Protein AF-A0A815RBT8-F1 (afdb_monomer_lite)

Secondary structure (DSSP, 8-state):
---SHHHHHHHHHHHHHHHHHHHHHHHHHHHHHHHHHHHHHHHHHHHHTTTSPPPHHHHHHHHHHHHHHHHHHHHHHHHHHHHHHHH-HHHHHHHHHHHHHHHHHHHHHTTS-HHHHHHHHHHHHHHHHHHHHHHHHHHHHTT-

Sequence (144 aa):
TYRNITSITGIQQRSTFQRNLTSMILLQIIVVIIPIIPFAVSNVYQLITASVIKSSFRAAVEQQVQDMTNIVFYGNNASSFYVYLISSSSYRRDFLQFIQFWHNEDHWNNRVTPATREQNELKETSARAQLQKSNYKINLENII

Radius of gyration: 33.2 Å; chains: 1; bounding box: 85×62×78 Å

Organism: NCBI:txid433720

Structure (mmCIF, N/CA/C/O backbone):
data_AF-A0A815RBT8-F1
#
_entry.id   AF-A0A815RBT8-F1
#
loop_
_atom_site.group_PDB
_atom_site.id
_atom_site.type_symbol
_atom_site.label_atom_id
_atom_site.label_alt_id
_atom_site.label_comp_id
_atom_site.label_asym_id
_atom_site.label_entity_id
_atom_site.label_seq_id
_atom_site.pdbx_PDB_ins_code
_atom_site.Cartn_x
_atom_site.Cartn_y
_atom_site.Cartn_z
_atom_site.occupancy
_atom_site.B_iso_or_equiv
_atom_site.auth_seq_id
_atom_site.auth_comp_id
_atom_site.auth_asym_id
_atom_site.auth_atom_id
_atom_site.pdbx_PDB_model_num
ATOM 1 N N . THR A 1 1 ? -11.278 20.889 49.281 1.00 52.88 1 THR A N 1
ATOM 2 C CA . THR A 1 1 ? -10.636 21.342 48.027 1.00 52.88 1 THR A CA 1
ATOM 3 C C . THR A 1 1 ? -10.306 20.138 47.151 1.00 52.88 1 THR A C 1
ATOM 5 O O . THR A 1 1 ? -9.233 19.586 47.293 1.00 52.88 1 THR A O 1
ATOM 8 N N . TYR A 1 2 ? -11.239 19.664 46.309 1.00 54.47 2 TYR A N 1
ATOM 9 C CA . TYR A 1 2 ? -11.114 18.390 45.553 1.00 54.47 2 TYR A CA 1
ATOM 10 C C . TYR A 1 2 ? -11.427 18.524 44.046 1.00 54.47 2 TYR A C 1
ATOM 12 O O . TYR A 1 2 ? -11.793 17.561 43.381 1.00 54.47 2 TYR A O 1
ATOM 20 N N . ARG A 1 3 ? -11.315 19.730 43.475 1.00 54.97 3 ARG A N 1
ATOM 21 C CA . ARG A 1 3 ? -11.915 20.044 42.164 1.00 54.97 3 ARG A CA 1
ATOM 22 C C . ARG A 1 3 ? -10.951 20.070 40.964 1.00 54.97 3 ARG A C 1
ATOM 24 O O . ARG A 1 3 ? -11.313 20.647 39.950 1.00 54.97 3 ARG A O 1
ATOM 31 N N . ASN A 1 4 ? -9.752 19.476 41.041 1.00 65.81 4 ASN A N 1
ATOM 32 C CA . ASN A 1 4 ? -8.727 19.674 39.994 1.00 65.81 4 ASN A CA 1
ATOM 33 C C . ASN A 1 4 ? -7.934 18.422 39.558 1.00 65.81 4 ASN A C 1
ATOM 35 O O . ASN A 1 4 ? -6.859 18.556 38.993 1.00 65.81 4 ASN A O 1
ATOM 39 N N . ILE A 1 5 ? -8.411 17.201 39.825 1.00 70.06 5 ILE A N 1
ATOM 40 C CA . ILE A 1 5 ? -7.676 15.968 39.447 1.00 70.06 5 ILE A CA 1
ATOM 41 C C . ILE A 1 5 ? -8.140 15.437 38.072 1.00 70.06 5 ILE A C 1
ATOM 43 O O . ILE A 1 5 ? -7.351 14.903 37.291 1.00 70.06 5 ILE A O 1
ATOM 47 N N . THR A 1 6 ? -9.411 15.643 37.716 1.00 71.56 6 THR A N 1
ATOM 48 C CA . THR A 1 6 ? -10.000 15.210 36.433 1.00 71.56 6 THR A CA 1
ATOM 49 C C . THR A 1 6 ? -9.570 16.066 35.236 1.00 71.56 6 THR A C 1
ATOM 51 O O . THR A 1 6 ? -9.469 15.567 34.120 1.00 71.56 6 THR A O 1
ATOM 54 N N . SER A 1 7 ? -9.258 17.343 35.448 1.00 73.38 7 SER A N 1
ATOM 55 C CA . SER A 1 7 ? -8.703 18.240 34.421 1.00 73.38 7 SER A CA 1
ATOM 56 C C . SER A 1 7 ? -7.265 17.861 34.044 1.00 73.38 7 SER A C 1
ATOM 58 O O . SER A 1 7 ? -6.917 17.854 32.864 1.00 73.38 7 SER A O 1
ATOM 60 N N . ILE A 1 8 ? -6.440 17.497 35.031 1.00 75.12 8 ILE A N 1
ATOM 61 C CA . ILE A 1 8 ? -5.023 17.148 34.837 1.00 75.12 8 ILE A CA 1
ATOM 62 C C . ILE A 1 8 ? -4.882 15.850 34.030 1.00 75.12 8 ILE A C 1
ATOM 64 O O . ILE A 1 8 ? -4.070 15.778 33.107 1.00 75.12 8 ILE A O 1
ATOM 68 N N . THR A 1 9 ? -5.713 14.845 34.320 1.00 78.69 9 THR A N 1
ATOM 69 C CA . THR A 1 9 ? -5.710 13.562 33.592 1.00 78.69 9 THR A CA 1
ATOM 70 C C . THR A 1 9 ? -6.112 13.721 32.122 1.00 78.69 9 THR A C 1
ATOM 72 O O . THR A 1 9 ? -5.481 13.127 31.246 1.00 78.69 9 THR A O 1
ATOM 75 N N . GLY A 1 10 ? -7.084 14.589 31.819 1.00 77.50 10 GLY A N 1
ATOM 76 C CA . GLY A 1 10 ? -7.476 14.897 30.438 1.00 77.50 10 GLY A CA 1
ATOM 77 C C . GLY A 1 10 ? -6.374 15.589 29.623 1.00 77.50 10 GLY A C 1
ATOM 78 O O . GLY A 1 10 ? -6.205 15.301 28.436 1.00 77.50 10 GLY A O 1
ATOM 79 N N . ILE A 1 11 ? -5.582 16.466 30.250 1.00 82.00 11 ILE A N 1
ATOM 80 C CA . ILE A 1 11 ? -4.455 17.149 29.587 1.00 82.00 11 ILE A CA 1
ATOM 81 C C . ILE A 1 11 ? -3.333 16.152 29.259 1.00 82.00 11 ILE A C 1
ATOM 83 O O . ILE A 1 11 ? -2.797 16.173 28.148 1.00 82.00 11 ILE A O 1
ATOM 87 N N . GLN A 1 12 ? -3.014 15.240 30.183 1.00 83.12 12 GLN A N 1
ATOM 88 C CA . GLN A 1 12 ? -1.992 14.210 29.963 1.00 83.12 12 GLN A CA 1
ATOM 89 C C . GLN A 1 12 ? -2.375 13.254 28.826 1.00 83.12 12 GLN A C 1
ATOM 91 O O . GLN A 1 12 ? -1.558 13.014 27.936 1.00 83.12 12 GLN A O 1
ATOM 96 N N . GLN A 1 13 ? -3.628 12.785 28.787 1.00 84.44 13 GLN A N 1
ATOM 97 C CA . GLN A 1 13 ? -4.112 11.919 27.704 1.00 84.44 13 GLN A CA 1
ATOM 98 C C . GLN A 1 13 ? -3.995 12.582 26.327 1.00 84.44 13 GLN A C 1
ATOM 100 O O . GLN A 1 13 ? -3.547 11.944 25.373 1.00 84.44 13 GLN A O 1
ATOM 105 N N . ARG A 1 14 ? -4.339 13.873 26.220 1.00 85.31 14 ARG A N 1
ATOM 106 C CA . ARG A 1 14 ? -4.200 14.628 24.965 1.00 85.31 14 ARG A CA 1
ATOM 107 C C . ARG A 1 14 ? -2.745 14.736 24.517 1.00 85.31 14 ARG A C 1
ATOM 109 O O . ARG A 1 14 ? -2.471 14.545 23.336 1.00 85.31 14 ARG A O 1
ATOM 116 N N . SER A 1 15 ? -1.820 14.993 25.442 1.00 88.12 15 SER A N 1
ATOM 117 C CA . SER A 1 15 ? -0.388 15.073 25.126 1.00 88.12 15 SER A CA 1
ATOM 118 C C . SER A 1 15 ? 0.163 13.738 24.612 1.00 88.12 15 SER A C 1
ATOM 120 O O . SER A 1 15 ? 0.832 13.702 23.578 1.00 88.12 15 SER A O 1
ATOM 122 N N . THR A 1 16 ? -0.165 12.622 25.273 1.00 85.06 16 THR A N 1
ATOM 123 C CA . THR A 1 16 ? 0.262 11.287 24.822 1.00 85.06 16 THR A CA 1
ATOM 124 C C . THR A 1 16 ? -0.343 10.933 23.466 1.00 85.06 16 THR A C 1
ATOM 126 O O . THR A 1 16 ? 0.360 10.431 22.591 1.00 85.06 16 THR A O 1
ATOM 129 N N . PHE A 1 17 ? -1.625 11.247 23.261 1.00 85.62 17 PHE A N 1
ATOM 130 C CA . PHE A 1 17 ? -2.298 11.039 21.983 1.00 85.62 17 PHE A CA 1
ATOM 131 C C . PHE A 1 17 ? -1.630 11.824 20.849 1.00 85.62 17 PHE A C 1
ATOM 133 O O . PHE A 1 17 ? -1.308 11.246 19.813 1.00 85.62 17 PHE A O 1
ATOM 140 N N . GLN A 1 18 ? -1.345 13.113 21.063 1.00 88.81 18 GLN A N 1
ATOM 141 C CA . GLN A 1 18 ? -0.640 13.941 20.084 1.00 88.81 18 GLN A CA 1
ATOM 142 C C . GLN A 1 18 ? 0.753 13.395 19.770 1.00 88.81 18 GLN A C 1
ATOM 144 O O . GLN A 1 18 ? 1.121 13.307 18.604 1.00 88.81 18 GLN A O 1
ATOM 149 N N . ARG A 1 19 ? 1.515 12.968 20.785 1.00 87.06 19 ARG A N 1
ATOM 150 C CA . ARG A 1 19 ? 2.848 12.387 20.575 1.00 87.06 19 ARG A CA 1
ATOM 151 C C . ARG A 1 19 ? 2.792 11.114 19.727 1.00 87.06 19 ARG A C 1
ATOM 153 O O . ARG A 1 19 ? 3.615 10.952 18.826 1.00 87.06 19 ARG A O 1
ATOM 160 N N . ASN A 1 20 ? 1.815 10.245 19.982 1.00 85.31 20 ASN A N 1
ATOM 161 C CA . ASN A 1 20 ? 1.616 9.018 19.208 1.00 85.31 20 ASN A CA 1
ATOM 162 C C . ASN A 1 20 ? 1.220 9.329 17.759 1.00 85.31 20 ASN A C 1
ATOM 164 O O . ASN A 1 20 ? 1.776 8.743 16.832 1.00 85.31 20 ASN A O 1
ATOM 168 N N . LEU A 1 21 ? 0.317 10.292 17.564 1.00 88.31 21 LEU A N 1
ATOM 169 C CA . LEU A 1 21 ? -0.123 10.734 16.243 1.00 88.31 21 LEU A CA 1
ATOM 170 C C . LEU A 1 21 ? 1.038 11.336 15.439 1.00 88.31 21 LEU A C 1
ATOM 172 O O . LEU A 1 21 ? 1.245 10.961 14.288 1.00 88.31 21 LEU A O 1
ATOM 176 N N . THR A 1 22 ? 1.859 12.188 16.057 1.00 90.19 22 THR A N 1
ATOM 177 C CA . THR A 1 22 ? 3.060 12.742 15.416 1.00 90.19 22 THR A CA 1
ATOM 178 C C . THR A 1 22 ? 4.057 11.648 15.043 1.00 90.19 22 THR A C 1
ATOM 180 O O . THR A 1 22 ? 4.569 11.650 13.927 1.00 90.19 22 THR A O 1
ATOM 183 N N . SER A 1 23 ? 4.314 10.682 15.933 1.00 87.62 23 SER A N 1
ATOM 184 C CA . SER A 1 23 ? 5.220 9.564 15.633 1.00 87.62 23 SER A CA 1
ATOM 185 C C . SER A 1 23 ? 4.715 8.707 14.471 1.00 87.62 23 SER A C 1
ATOM 187 O O . SER A 1 23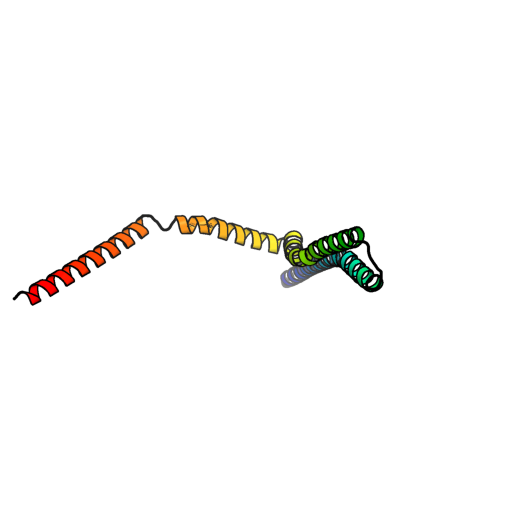 ? 5.514 8.254 13.655 1.00 87.62 23 SER A O 1
ATOM 189 N N . MET A 1 24 ? 3.402 8.492 14.385 1.00 89.81 24 MET A N 1
ATOM 190 C CA . MET A 1 24 ? 2.777 7.744 13.299 1.00 89.81 24 MET A CA 1
ATOM 191 C C . MET A 1 24 ? 2.896 8.485 11.964 1.00 89.81 24 MET A C 1
ATOM 193 O O . MET A 1 24 ? 3.283 7.882 10.967 1.00 89.81 24 MET A O 1
ATOM 197 N N . ILE A 1 25 ? 2.634 9.796 11.953 1.00 91.25 25 ILE A N 1
ATOM 198 C CA . ILE A 1 25 ? 2.797 10.636 10.758 1.00 91.25 25 ILE A CA 1
ATOM 199 C C . ILE A 1 25 ? 4.257 10.649 10.299 1.00 91.25 25 ILE A C 1
ATOM 201 O O . ILE A 1 25 ? 4.518 10.492 9.110 1.00 91.25 25 ILE A O 1
ATOM 205 N N . LEU A 1 26 ? 5.215 10.787 11.219 1.00 92.81 26 LEU A N 1
ATOM 206 C CA . LEU A 1 26 ? 6.639 10.752 10.874 1.00 92.81 26 LEU A CA 1
ATOM 207 C C . LEU A 1 26 ? 7.036 9.418 10.236 1.00 92.81 26 LEU A C 1
ATOM 209 O O . LEU A 1 26 ? 7.730 9.408 9.222 1.00 92.81 26 LEU A O 1
ATOM 213 N N . LEU A 1 27 ? 6.561 8.300 10.790 1.00 91.19 27 LEU A N 1
ATOM 214 C CA . LEU A 1 27 ? 6.838 6.976 10.238 1.00 91.19 27 LEU A CA 1
ATOM 215 C C . LEU A 1 27 ? 6.199 6.814 8.851 1.00 91.19 27 LEU A C 1
ATOM 217 O O . LEU A 1 27 ? 6.867 6.348 7.931 1.00 91.19 27 LEU A O 1
ATOM 221 N N . GLN A 1 28 ? 4.962 7.286 8.669 1.00 91.62 28 GLN A N 1
ATOM 222 C CA . GLN A 1 28 ? 4.292 7.304 7.368 1.00 91.62 28 GLN A CA 1
ATOM 223 C C . GLN A 1 28 ? 5.082 8.112 6.332 1.00 91.62 28 GLN A C 1
ATOM 225 O O . GLN A 1 28 ? 5.281 7.645 5.216 1.00 91.62 28 GLN A O 1
ATOM 230 N N . ILE A 1 29 ? 5.564 9.304 6.695 1.00 94.12 29 ILE A N 1
ATOM 231 C CA . ILE A 1 29 ? 6.358 10.154 5.799 1.00 94.12 29 ILE A CA 1
ATOM 232 C C . ILE A 1 29 ? 7.629 9.425 5.355 1.00 94.12 29 ILE A C 1
ATOM 234 O O . ILE A 1 29 ? 7.921 9.387 4.162 1.00 94.12 29 ILE A 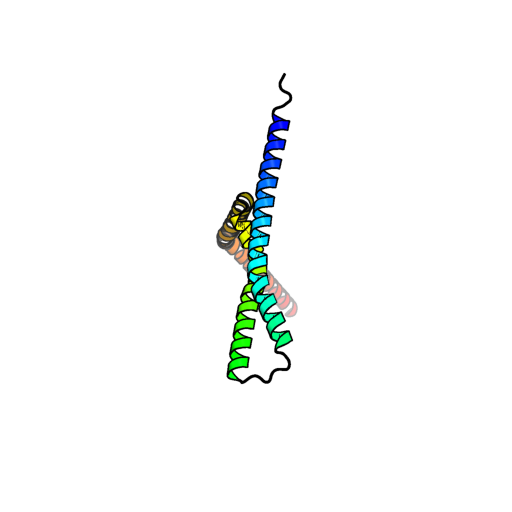O 1
ATOM 238 N N . ILE A 1 30 ? 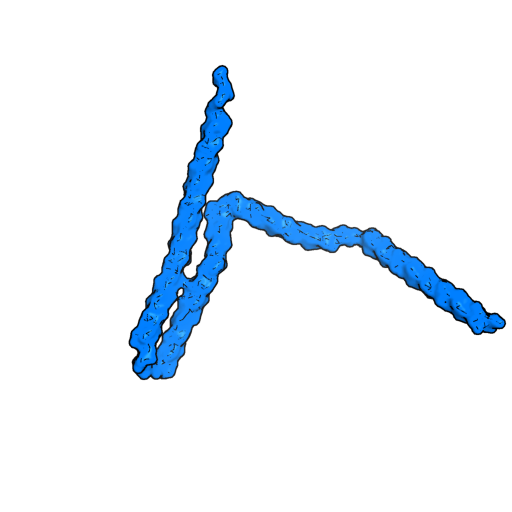8.361 8.806 6.287 1.00 93.19 30 ILE A N 1
ATOM 239 C CA . ILE A 1 30 ? 9.590 8.060 5.972 1.00 93.19 30 ILE A CA 1
ATOM 240 C C . ILE A 1 30 ? 9.288 6.906 5.010 1.00 93.19 30 ILE A C 1
ATOM 242 O O . ILE A 1 30 ? 9.957 6.754 3.988 1.00 93.19 30 ILE A O 1
ATOM 246 N N . VAL A 1 31 ? 8.251 6.127 5.314 1.00 92.81 31 VAL A N 1
ATOM 247 C CA . VAL A 1 31 ? 7.833 4.977 4.505 1.00 92.81 31 VAL A CA 1
ATOM 248 C C . VAL A 1 31 ? 7.356 5.397 3.115 1.00 92.81 31 VAL A C 1
ATOM 250 O O . VAL A 1 31 ? 7.571 4.657 2.165 1.00 92.81 31 VAL A O 1
ATOM 253 N N . VAL A 1 32 ? 6.767 6.586 2.972 1.00 93.81 32 VAL A N 1
ATOM 254 C CA . VAL A 1 32 ? 6.301 7.125 1.688 1.00 93.81 32 VAL A CA 1
ATOM 255 C C . VAL A 1 32 ? 7.450 7.702 0.856 1.00 93.81 32 VAL A C 1
ATOM 257 O O . VAL A 1 32 ? 7.483 7.510 -0.358 1.00 93.81 32 VAL A O 1
ATOM 260 N N . ILE A 1 33 ? 8.405 8.393 1.481 1.00 95.31 33 ILE A N 1
ATOM 261 C CA . ILE A 1 33 ? 9.522 9.031 0.769 1.00 95.31 33 ILE A CA 1
ATOM 262 C C . ILE A 1 33 ? 10.446 7.986 0.133 1.00 95.31 33 ILE A C 1
ATOM 264 O O . ILE A 1 33 ? 10.863 8.165 -1.013 1.00 95.31 33 ILE A O 1
ATOM 268 N N . ILE A 1 34 ? 10.747 6.893 0.843 1.00 94.69 34 ILE A N 1
ATOM 269 C CA . ILE A 1 34 ? 11.712 5.882 0.382 1.00 94.69 34 ILE A CA 1
ATOM 270 C C . ILE A 1 34 ? 11.324 5.281 -0.991 1.00 94.69 34 ILE A C 1
ATOM 272 O O . ILE A 1 34 ? 12.192 5.250 -1.858 1.00 94.69 34 ILE A O 1
ATOM 276 N N . PRO A 1 35 ? 10.066 4.864 -1.252 1.00 94.88 35 PRO A N 1
ATOM 277 C CA . PRO A 1 35 ? 9.591 4.411 -2.567 1.00 94.88 35 PRO A CA 1
ATOM 278 C C . PRO A 1 35 ? 9.452 5.504 -3.630 1.00 94.88 35 PRO A C 1
ATOM 280 O O . PRO A 1 35 ? 9.606 5.227 -4.819 1.00 94.88 35 PRO A O 1
ATOM 283 N N . ILE A 1 36 ? 9.136 6.742 -3.232 1.00 96.19 36 ILE A N 1
ATOM 284 C CA . ILE A 1 36 ? 8.913 7.840 -4.185 1.00 96.19 36 ILE A CA 1
ATOM 285 C C . ILE A 1 36 ? 10.210 8.227 -4.893 1.00 96.19 36 ILE A C 1
ATOM 287 O O . ILE A 1 36 ? 10.183 8.501 -6.090 1.00 96.19 36 ILE A O 1
ATOM 291 N N . ILE A 1 37 ? 11.342 8.234 -4.183 1.00 96.19 37 ILE A N 1
ATOM 292 C CA . ILE A 1 37 ? 12.641 8.611 -4.756 1.00 96.19 37 ILE A CA 1
ATOM 293 C C . ILE A 1 37 ? 13.027 7.735 -5.966 1.00 96.19 37 ILE A C 1
ATOM 295 O O . ILE A 1 37 ? 13.220 8.300 -7.043 1.00 96.19 37 ILE A O 1
ATOM 299 N N . PRO A 1 38 ? 13.120 6.391 -5.867 1.00 96.12 38 PRO A N 1
ATOM 300 C CA . PRO A 1 38 ? 13.476 5.553 -7.010 1.00 96.12 38 PRO A CA 1
ATOM 301 C C . PRO A 1 38 ? 12.436 5.645 -8.131 1.00 96.12 38 PRO A C 1
ATOM 303 O O . PRO A 1 38 ? 12.810 5.660 -9.301 1.00 96.12 38 PRO A O 1
ATOM 306 N N . PHE A 1 39 ? 11.149 5.799 -7.797 1.00 96.44 39 PHE A N 1
ATOM 307 C CA . PHE A 1 39 ? 10.089 6.006 -8.787 1.00 96.44 39 PHE A CA 1
ATOM 308 C C . PHE A 1 39 ? 10.272 7.304 -9.575 1.00 96.44 39 PHE A C 1
ATOM 310 O O . PHE A 1 39 ? 10.222 7.293 -10.805 1.00 96.44 39 PHE A O 1
ATOM 317 N N . ALA A 1 40 ? 10.541 8.417 -8.895 1.00 97.38 40 ALA A N 1
ATOM 318 C CA . ALA A 1 40 ? 10.806 9.695 -9.542 1.00 97.38 40 ALA A CA 1
ATOM 319 C C . ALA A 1 40 ? 12.074 9.634 -10.409 1.00 97.38 40 ALA A C 1
ATOM 321 O O . ALA A 1 40 ? 12.047 10.067 -11.560 1.00 97.38 40 ALA A O 1
ATOM 322 N N . VAL A 1 41 ? 13.157 9.040 -9.892 1.00 97.69 41 VAL A N 1
ATOM 323 C CA . VAL A 1 41 ? 14.417 8.868 -10.634 1.00 97.69 41 VAL A CA 1
ATOM 324 C C . VAL A 1 41 ? 14.204 8.029 -11.895 1.00 97.69 41 VAL A C 1
ATOM 326 O O . VAL A 1 41 ? 14.665 8.429 -12.964 1.00 97.69 41 VAL A O 1
ATOM 329 N N . SER A 1 42 ? 13.464 6.920 -11.804 1.00 97.00 42 SER A N 1
ATOM 330 C CA . SER A 1 42 ? 13.162 6.064 -12.957 1.00 97.00 42 SER A CA 1
ATOM 331 C C . SER A 1 42 ? 12.347 6.805 -14.023 1.00 97.00 42 SER A C 1
ATOM 333 O O . SER A 1 42 ? 12.706 6.785 -15.199 1.00 97.00 42 SER A O 1
ATOM 335 N N . ASN A 1 43 ? 11.312 7.554 -13.623 1.00 96.56 43 ASN A N 1
ATOM 336 C CA . ASN A 1 43 ? 10.506 8.348 -14.559 1.00 96.56 43 ASN A CA 1
ATOM 337 C C . ASN A 1 43 ? 11.323 9.445 -15.258 1.00 96.56 43 ASN A C 1
ATOM 339 O O . ASN A 1 43 ? 11.225 9.614 -16.474 1.00 96.56 43 ASN A O 1
ATOM 343 N N . VAL A 1 44 ? 12.158 10.177 -14.512 1.00 98.19 44 VAL A N 1
ATOM 344 C CA . VAL A 1 44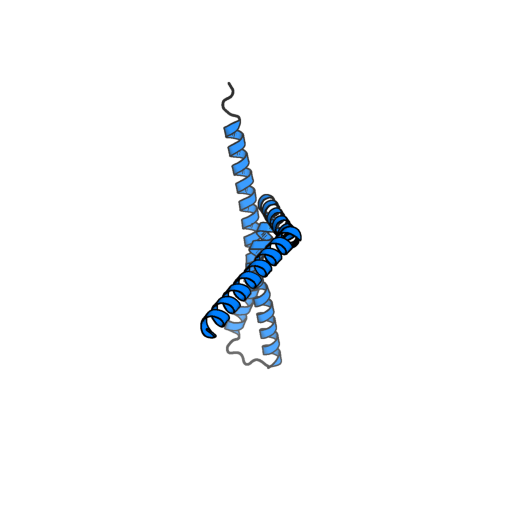 ? 13.038 11.209 -15.087 1.00 98.19 44 VAL A CA 1
ATOM 345 C C . VAL A 1 44 ? 14.038 10.580 -16.057 1.00 98.19 44 VAL A C 1
ATOM 347 O O . VAL A 1 44 ? 14.249 11.100 -17.152 1.00 98.19 44 VAL A O 1
ATOM 350 N N . TYR A 1 45 ? 14.616 9.433 -15.695 1.00 97.25 45 TYR A N 1
ATOM 351 C CA . TYR A 1 45 ? 15.521 8.694 -16.569 1.00 97.25 45 TYR A CA 1
ATOM 352 C C . TYR A 1 45 ? 14.838 8.252 -17.872 1.00 97.25 45 TYR A C 1
ATOM 354 O O . TYR A 1 45 ? 15.405 8.421 -18.956 1.00 97.25 45 TYR A O 1
ATOM 362 N N . GLN A 1 46 ? 13.611 7.728 -17.795 1.00 96.94 46 GLN A N 1
ATOM 363 C CA . GLN A 1 46 ? 12.838 7.348 -18.980 1.00 96.94 46 GLN A CA 1
ATOM 364 C C . GLN A 1 46 ? 12.543 8.548 -19.880 1.00 96.94 46 GLN A C 1
ATOM 366 O O . GLN A 1 46 ? 12.712 8.444 -21.093 1.00 96.94 46 GLN A O 1
ATOM 371 N N . LEU A 1 47 ? 12.181 9.694 -19.296 1.00 97.69 47 LEU A N 1
ATOM 372 C CA . LEU A 1 47 ? 11.912 10.922 -20.042 1.00 97.69 47 LEU A CA 1
ATOM 373 C C . LEU A 1 47 ? 13.157 11.414 -20.795 1.00 97.69 47 LEU A C 1
ATOM 375 O O . LEU A 1 47 ? 13.081 11.722 -21.982 1.00 97.69 47 LEU A O 1
ATOM 379 N N . ILE A 1 48 ? 14.312 11.443 -20.123 1.00 98.19 48 ILE A N 1
ATOM 380 C CA . ILE A 1 48 ? 15.582 11.890 -20.721 1.00 98.19 48 ILE A CA 1
ATOM 381 C C . ILE A 1 48 ? 16.043 10.928 -21.823 1.00 98.19 48 ILE A C 1
ATOM 383 O O . ILE A 1 48 ? 16.603 11.354 -22.831 1.00 98.19 48 ILE A O 1
ATOM 387 N N . THR A 1 49 ? 15.813 9.626 -21.650 1.00 97.00 49 THR A N 1
ATOM 388 C CA . THR A 1 49 ? 16.270 8.596 -22.594 1.00 97.00 49 THR A CA 1
ATOM 389 C C . THR A 1 49 ? 15.224 8.204 -23.637 1.00 97.00 49 THR A C 1
ATOM 391 O O . THR A 1 49 ? 15.448 7.247 -24.378 1.00 97.00 49 THR A O 1
ATOM 394 N N . ALA A 1 50 ? 14.104 8.927 -23.730 1.00 96.75 50 ALA A N 1
ATOM 395 C CA . ALA A 1 50 ? 12.986 8.578 -24.606 1.00 96.75 50 ALA A CA 1
ATOM 396 C C . ALA A 1 50 ? 13.356 8.573 -26.101 1.00 96.75 50 ALA A C 1
ATOM 398 O O . ALA A 1 50 ? 12.837 7.762 -26.861 1.00 96.75 50 ALA A O 1
ATOM 399 N N . SER A 1 51 ? 14.272 9.448 -26.525 1.00 97.31 51 SER A N 1
ATOM 400 C CA . SER A 1 51 ? 14.723 9.571 -27.921 1.00 97.31 51 SER A CA 1
ATOM 401 C C . SER A 1 51 ? 15.984 8.763 -28.245 1.00 97.31 51 SER A C 1
ATOM 403 O O . SER A 1 51 ? 16.426 8.732 -29.393 1.00 97.31 51 SER A O 1
ATOM 405 N N . VAL A 1 52 ? 16.591 8.119 -27.248 1.00 97.69 52 VAL A N 1
ATOM 406 C CA . VAL A 1 52 ? 17.833 7.364 -27.427 1.00 97.69 52 VAL A CA 1
ATOM 407 C C . VAL A 1 52 ? 17.504 5.995 -28.017 1.00 97.69 52 VAL A C 1
ATOM 409 O O . VAL A 1 52 ? 16.660 5.277 -27.486 1.00 97.69 52 VAL A O 1
ATOM 412 N N . ILE A 1 53 ? 18.200 5.594 -29.084 1.00 97.81 53 ILE A N 1
ATOM 413 C CA . ILE A 1 53 ? 18.091 4.235 -29.632 1.00 97.81 53 ILE A CA 1
ATOM 414 C C . ILE A 1 53 ? 18.708 3.258 -28.623 1.00 97.81 53 ILE A C 1
ATOM 416 O O . ILE A 1 53 ? 19.899 3.332 -28.313 1.00 97.81 53 ILE A O 1
ATOM 420 N N . LYS A 1 54 ? 17.891 2.349 -28.087 1.00 96.12 54 LYS A N 1
ATOM 421 C CA . LYS A 1 54 ? 18.288 1.367 -27.069 1.00 96.12 54 LYS A CA 1
ATOM 422 C C . LYS A 1 54 ? 18.461 -0.006 -27.712 1.00 96.12 54 LYS A C 1
ATOM 424 O O . LYS A 1 54 ? 17.677 -0.397 -28.572 1.00 96.12 54 LYS A O 1
ATOM 429 N N . SER A 1 55 ? 19.470 -0.759 -27.275 1.00 98.06 55 SER A N 1
ATOM 430 C CA . SER A 1 55 ? 19.548 -2.185 -27.599 1.00 98.06 55 SER A CA 1
ATOM 431 C C . SER A 1 55 ? 18.404 -2.941 -26.916 1.00 98.06 55 SER A C 1
ATOM 433 O O . SER A 1 55 ? 17.919 -2.521 -25.862 1.00 98.06 55 SER A O 1
ATOM 435 N N . SER A 1 56 ? 17.994 -4.078 -27.484 1.00 97.94 56 SER A N 1
ATOM 436 C CA . SER A 1 56 ? 16.940 -4.929 -26.909 1.00 97.94 56 SER A CA 1
ATOM 437 C C . SER A 1 56 ? 17.246 -5.337 -25.465 1.00 97.94 56 SER A C 1
ATOM 439 O O . SER A 1 56 ? 16.373 -5.278 -24.605 1.00 97.94 56 SER A O 1
ATOM 441 N N . PHE A 1 57 ? 18.508 -5.666 -25.179 1.00 98.25 57 PHE A N 1
ATOM 442 C CA . PHE A 1 57 ? 18.964 -5.991 -23.830 1.00 98.25 57 PHE A CA 1
ATOM 443 C C . PHE A 1 57 ? 18.804 -4.814 -22.857 1.00 98.25 57 PHE A C 1
ATOM 445 O O . PHE A 1 57 ? 18.253 -4.982 -21.772 1.00 98.25 57 PHE A O 1
ATOM 452 N N . ARG A 1 58 ? 19.229 -3.605 -23.251 1.00 96.69 58 ARG A N 1
ATOM 453 C CA . ARG A 1 58 ? 19.089 -2.407 -22.411 1.00 96.69 58 ARG A CA 1
ATOM 454 C C . ARG A 1 58 ? 17.620 -2.084 -22.138 1.00 96.69 58 ARG A C 1
ATOM 456 O O . ARG A 1 58 ? 17.277 -1.786 -21.000 1.00 96.69 58 ARG A O 1
ATOM 463 N N . ALA A 1 59 ? 16.765 -2.177 -23.155 1.00 97.31 59 ALA A N 1
ATOM 464 C CA . ALA A 1 59 ? 15.331 -1.948 -23.002 1.00 97.31 59 ALA A CA 1
ATOM 465 C C . ALA A 1 59 ? 14.694 -2.939 -22.010 1.00 97.31 59 ALA A C 1
ATOM 467 O O . ALA A 1 59 ? 13.906 -2.528 -21.163 1.00 97.31 59 ALA A O 1
ATOM 468 N N . ALA A 1 60 ? 15.082 -4.219 -22.061 1.00 98.12 60 ALA A N 1
ATOM 469 C CA . ALA A 1 60 ? 14.592 -5.230 -21.125 1.00 98.12 60 ALA A CA 1
ATOM 470 C C . ALA A 1 60 ? 15.005 -4.938 -19.670 1.00 98.12 60 ALA A C 1
ATOM 472 O O . ALA A 1 60 ? 14.176 -5.033 -18.767 1.00 98.12 60 ALA A O 1
ATOM 473 N N . VAL A 1 61 ? 16.261 -4.533 -19.442 1.00 97.81 61 VAL A N 1
ATOM 474 C CA . VAL A 1 61 ? 16.750 -4.168 -18.099 1.00 97.81 61 VAL A CA 1
ATOM 475 C C . VAL A 1 61 ? 16.029 -2.931 -17.563 1.00 97.81 61 VAL A C 1
ATOM 477 O O . VAL A 1 61 ? 15.590 -2.927 -16.416 1.00 97.81 61 VAL A O 1
ATOM 480 N N . GLU A 1 62 ? 15.871 -1.888 -18.381 1.00 96.81 62 GLU A N 1
ATOM 481 C CA . GLU A 1 62 ? 15.154 -0.672 -17.978 1.00 96.81 62 GLU A CA 1
ATOM 482 C C . GLU A 1 62 ? 13.688 -0.963 -17.631 1.00 96.81 62 GLU A C 1
ATOM 484 O O . GLU A 1 62 ? 13.183 -0.447 -16.632 1.00 96.81 62 GLU A O 1
ATOM 489 N N . GLN A 1 63 ? 13.027 -1.835 -18.399 1.00 97.06 63 GLN A N 1
ATOM 490 C CA . GLN A 1 63 ? 11.665 -2.274 -18.100 1.00 97.06 63 GLN A CA 1
ATOM 491 C C . GLN A 1 63 ? 11.599 -3.032 -16.769 1.00 97.06 63 GLN A C 1
ATOM 493 O O . GLN A 1 63 ? 10.747 -2.734 -15.938 1.00 97.06 63 GLN A O 1
ATOM 498 N N . GLN A 1 64 ? 12.531 -3.956 -16.522 1.00 97.69 64 GLN A N 1
ATOM 499 C CA . GLN A 1 64 ? 12.574 -4.699 -15.263 1.00 97.69 64 GLN A CA 1
ATOM 500 C C . GLN A 1 64 ? 12.777 -3.772 -14.055 1.00 97.69 64 GLN A C 1
ATOM 502 O O . GLN A 1 64 ? 12.109 -3.929 -13.032 1.00 97.69 64 GLN A O 1
ATOM 507 N N . VAL A 1 65 ? 13.670 -2.782 -14.166 1.00 97.00 65 VAL A N 1
ATOM 508 C CA . VAL A 1 65 ? 13.883 -1.774 -13.113 1.00 97.00 65 VAL A CA 1
ATOM 509 C C . VAL A 1 65 ? 12.609 -0.962 -12.873 1.00 97.00 65 VAL A C 1
ATOM 511 O O . VAL A 1 65 ? 12.247 -0.722 -11.716 1.00 97.00 65 VAL A O 1
ATOM 514 N N . GLN A 1 66 ? 11.897 -0.578 -13.936 1.00 97.06 66 GLN A N 1
ATOM 515 C CA . GLN A 1 66 ? 10.615 0.112 -13.813 1.00 97.06 66 GLN A CA 1
ATOM 516 C C . GLN A 1 66 ? 9.575 -0.753 -13.095 1.00 97.06 66 GLN A C 1
ATOM 518 O O . GLN A 1 66 ? 8.910 -0.261 -12.185 1.00 97.06 66 GLN A O 1
ATOM 523 N N . ASP A 1 67 ? 9.459 -2.033 -13.448 1.00 97.31 67 ASP A N 1
ATOM 524 C CA . ASP A 1 67 ? 8.501 -2.950 -12.827 1.00 97.31 67 ASP A CA 1
ATOM 525 C C . ASP A 1 67 ? 8.803 -3.147 -11.336 1.00 97.31 67 ASP A C 1
ATOM 527 O O . ASP A 1 67 ? 7.901 -3.051 -10.501 1.00 97.31 67 ASP A O 1
ATOM 531 N N . MET A 1 68 ? 10.078 -3.321 -10.968 1.00 97.00 68 MET A N 1
ATOM 532 C CA . MET A 1 68 ? 10.492 -3.399 -9.560 1.00 97.00 68 MET A CA 1
ATOM 533 C C . MET A 1 68 ? 10.143 -2.117 -8.801 1.00 97.00 68 MET A C 1
ATOM 535 O O . MET A 1 68 ? 9.623 -2.167 -7.685 1.00 97.00 68 MET A O 1
ATOM 539 N N . THR A 1 69 ? 10.380 -0.962 -9.419 1.00 96.88 69 THR A N 1
ATOM 540 C CA . THR A 1 69 ? 10.085 0.336 -8.811 1.00 96.88 69 THR A CA 1
ATOM 541 C C . THR A 1 69 ? 8.579 0.556 -8.657 1.00 96.88 69 THR A C 1
ATOM 543 O O . THR A 1 69 ? 8.135 1.049 -7.620 1.00 96.88 69 THR A O 1
ATOM 546 N N . ASN A 1 70 ? 7.779 0.120 -9.633 1.00 95.56 70 ASN A N 1
ATOM 547 C CA . ASN A 1 70 ? 6.320 0.142 -9.568 1.00 95.56 70 ASN A CA 1
ATOM 548 C C . ASN A 1 70 ? 5.795 -0.747 -8.434 1.00 95.56 70 ASN A C 1
ATOM 550 O O . ASN A 1 70 ? 4.929 -0.312 -7.681 1.00 95.56 70 ASN A O 1
ATOM 554 N N . ILE A 1 71 ? 6.327 -1.963 -8.265 1.00 95.94 71 ILE A N 1
ATOM 555 C CA . ILE A 1 71 ? 5.930 -2.863 -7.167 1.00 95.94 71 ILE A CA 1
ATOM 556 C C . ILE A 1 71 ? 6.189 -2.200 -5.809 1.00 95.94 71 ILE A C 1
ATOM 558 O O . ILE A 1 71 ? 5.308 -2.191 -4.948 1.00 95.94 71 ILE A O 1
ATOM 562 N N . VAL A 1 72 ? 7.368 -1.599 -5.628 1.00 94.38 72 VAL A N 1
ATOM 563 C CA . VAL A 1 72 ? 7.727 -0.896 -4.386 1.00 94.38 72 VAL A CA 1
ATOM 564 C C . VAL A 1 72 ? 6.830 0.328 -4.167 1.00 94.38 72 VAL A C 1
ATOM 566 O O . VAL A 1 72 ? 6.348 0.550 -3.055 1.00 94.38 72 VAL A O 1
ATOM 569 N N . PHE A 1 73 ? 6.541 1.090 -5.225 1.00 94.88 73 PHE A N 1
ATOM 570 C CA . PHE A 1 73 ? 5.650 2.247 -5.167 1.00 94.88 73 PHE A CA 1
ATOM 571 C C . PHE A 1 73 ? 4.208 1.856 -4.812 1.00 94.88 73 PHE A C 1
ATOM 573 O O . PHE A 1 73 ? 3.622 2.439 -3.903 1.00 94.88 73 PHE A O 1
ATOM 580 N N . TYR A 1 74 ? 3.635 0.842 -5.463 1.00 92.88 74 TYR A N 1
ATOM 581 C CA . TYR A 1 74 ? 2.276 0.386 -5.164 1.00 92.88 74 TYR A CA 1
ATOM 582 C C . TYR A 1 74 ? 2.170 -0.290 -3.797 1.00 92.88 74 TYR A C 1
ATOM 584 O O . TYR A 1 74 ? 1.152 -0.118 -3.122 1.00 92.88 74 TYR A O 1
ATOM 592 N N . GLY A 1 75 ? 3.230 -0.972 -3.349 1.00 92.00 75 GLY A N 1
ATOM 593 C CA . GLY A 1 75 ? 3.336 -1.515 -1.994 1.00 92.00 75 GLY A CA 1
ATOM 594 C C . GLY A 1 75 ? 3.186 -0.446 -0.907 1.00 92.00 75 GLY A C 1
ATOM 595 O O . GLY A 1 75 ? 2.689 -0.736 0.182 1.00 92.00 75 GLY A O 1
ATOM 596 N N . ASN A 1 76 ? 3.498 0.816 -1.218 1.00 92.00 76 ASN A N 1
ATOM 597 C CA . ASN A 1 76 ? 3.280 1.934 -0.309 1.00 92.00 76 ASN A CA 1
ATOM 598 C C . ASN A 1 76 ? 1.796 2.139 0.057 1.00 92.00 76 ASN A C 1
ATOM 600 O O . ASN A 1 76 ? 1.494 2.600 1.151 1.00 92.00 76 ASN A O 1
ATOM 604 N N . ASN A 1 77 ? 0.843 1.746 -0.794 1.00 88.50 77 ASN A N 1
ATOM 605 C CA . ASN A 1 77 ? -0.580 1.836 -0.437 1.00 88.50 77 ASN A CA 1
ATOM 606 C C . ASN A 1 77 ? -0.948 0.876 0.704 1.00 88.50 77 ASN A C 1
ATOM 608 O O . ASN A 1 77 ? -1.771 1.208 1.556 1.00 88.50 77 ASN A O 1
ATOM 612 N N . ALA A 1 78 ? -0.298 -0.291 0.760 1.00 91.38 78 ALA A N 1
ATOM 613 C CA . ALA A 1 78 ? -0.462 -1.240 1.857 1.00 91.38 78 ALA A CA 1
ATOM 614 C C . ALA A 1 78 ? 0.319 -0.818 3.111 1.00 91.38 78 ALA A C 1
ATOM 616 O O . ALA A 1 78 ? -0.011 -1.244 4.216 1.00 91.38 78 ALA A O 1
ATOM 617 N N . SER A 1 79 ? 1.340 0.032 2.963 1.00 89.81 79 SER A N 1
ATOM 618 C CA . SER A 1 79 ? 2.229 0.420 4.058 1.00 89.81 79 SER A CA 1
ATOM 619 C C . SER A 1 79 ? 1.488 1.137 5.184 1.00 89.81 79 SER A C 1
ATOM 621 O O . SER A 1 79 ? 1.732 0.831 6.348 1.00 89.81 79 SER A O 1
ATOM 623 N N . SER A 1 80 ? 0.508 1.986 4.850 1.00 85.62 80 SER A N 1
ATOM 624 C CA . SER A 1 80 ? -0.324 2.696 5.826 1.00 85.62 80 SER A CA 1
ATOM 625 C C . SER A 1 80 ? -0.929 1.739 6.849 1.00 85.62 80 SER A C 1
ATOM 627 O O . SER A 1 80 ? -0.824 1.977 8.049 1.00 85.62 80 SER A O 1
ATOM 629 N N . PHE A 1 81 ? -1.480 0.607 6.398 1.00 87.62 81 PHE A N 1
ATOM 630 C CA . PHE A 1 81 ? -2.031 -0.417 7.286 1.00 87.62 81 PHE A CA 1
ATOM 631 C C . PHE A 1 81 ? -0.984 -0.936 8.284 1.00 87.62 81 PHE A C 1
ATOM 633 O O . PHE A 1 81 ? -1.249 -0.990 9.485 1.00 87.62 81 PHE A O 1
ATOM 640 N N . TYR A 1 82 ? 0.228 -1.242 7.818 1.00 88.12 82 TYR A N 1
ATOM 641 C CA . TYR A 1 82 ? 1.317 -1.704 8.682 1.00 88.12 82 TYR A CA 1
ATOM 642 C C . TYR A 1 82 ? 1.826 -0.612 9.629 1.00 88.12 82 TYR A C 1
ATOM 644 O O . TYR A 1 82 ? 2.129 -0.903 10.786 1.00 88.12 82 TYR A O 1
ATOM 652 N N . VAL A 1 83 ? 1.876 0.647 9.185 1.00 89.38 83 VAL A N 1
ATOM 653 C CA . VAL A 1 83 ? 2.229 1.788 10.042 1.00 89.38 83 VAL A CA 1
ATOM 654 C C . VAL A 1 83 ? 1.218 1.933 11.179 1.00 89.38 83 VAL A C 1
ATOM 656 O O . VAL A 1 83 ? 1.625 2.043 12.340 1.00 89.38 83 VAL A O 1
ATOM 659 N N . TYR A 1 84 ? -0.085 1.862 10.886 1.00 85.00 84 TYR A N 1
ATOM 660 C CA . TYR A 1 84 ? -1.141 1.873 11.906 1.00 85.00 84 TYR A CA 1
ATOM 661 C C . TYR A 1 84 ? -1.029 0.680 12.860 1.00 85.00 84 TYR A C 1
ATOM 663 O O . TYR A 1 84 ? -1.114 0.853 14.080 1.00 85.00 84 TYR A O 1
ATOM 671 N N . LEU A 1 85 ? -0.769 -0.511 12.316 1.00 86.50 85 LEU A N 1
ATOM 672 C CA . LEU A 1 85 ? -0.605 -1.734 13.094 1.00 86.50 85 LEU A CA 1
ATOM 673 C C . LEU A 1 85 ? 0.602 -1.673 14.038 1.00 86.50 85 LEU A C 1
ATOM 675 O O . LEU A 1 85 ? 0.516 -2.142 15.165 1.00 86.50 85 LEU A O 1
ATOM 679 N N . ILE A 1 86 ? 1.726 -1.087 13.634 1.00 84.75 86 ILE A N 1
ATOM 680 C CA . ILE A 1 86 ? 2.933 -1.050 14.475 1.00 84.75 86 ILE A CA 1
ATOM 681 C C . ILE A 1 86 ? 2.866 0.093 15.499 1.00 84.75 86 ILE A C 1
ATOM 683 O O . ILE A 1 86 ? 3.190 -0.099 16.675 1.00 84.75 86 ILE A O 1
ATOM 687 N N . SER A 1 87 ? 2.431 1.282 15.073 1.00 81.69 87 SER A N 1
ATOM 688 C CA . SER A 1 87 ? 2.514 2.507 15.882 1.00 81.69 87 SER A CA 1
ATOM 689 C C . SER A 1 87 ? 1.454 2.606 16.982 1.00 81.69 87 SER A C 1
ATOM 691 O O . SER A 1 87 ? 1.737 3.132 18.060 1.00 81.69 87 SER A O 1
ATOM 693 N N . SER A 1 88 ? 0.243 2.086 16.760 1.00 85.12 88 SER A N 1
ATOM 694 C CA . SER A 1 88 ? -0.875 2.260 17.689 1.00 85.12 88 SER A CA 1
ATOM 695 C C . SER A 1 88 ? -1.156 0.977 18.469 1.00 85.12 88 SER A C 1
ATOM 697 O O . SER A 1 88 ? -1.590 -0.040 17.929 1.00 85.12 88 SER A O 1
ATOM 699 N N . SER A 1 89 ? -0.912 1.000 19.782 1.00 83.38 89 SER A N 1
ATOM 700 C CA . SER A 1 89 ? -1.299 -0.100 20.680 1.00 83.38 89 SER A CA 1
ATOM 701 C C . SER A 1 89 ? -2.817 -0.275 20.761 1.00 83.38 89 SER A C 1
ATOM 703 O O . SER A 1 89 ? -3.293 -1.404 20.860 1.00 83.38 89 SER A O 1
ATOM 705 N N . SER A 1 90 ? -3.575 0.822 20.666 1.00 82.06 90 SER A N 1
ATOM 706 C CA . SER A 1 90 ? -5.038 0.789 20.591 1.00 82.06 90 SER A CA 1
ATOM 707 C C . SER A 1 90 ? -5.507 0.070 19.331 1.00 82.06 90 SER A C 1
ATOM 709 O O . SER A 1 90 ? -6.283 -0.871 19.434 1.00 82.06 90 SER A O 1
ATOM 711 N N . TYR A 1 91 ? -4.949 0.424 18.169 1.00 82.69 91 TYR A N 1
ATOM 712 C CA . TYR A 1 91 ? -5.313 -0.213 16.902 1.00 82.69 91 TYR A CA 1
ATOM 713 C C . TYR A 1 91 ? -4.979 -1.709 16.890 1.00 82.69 91 TYR A C 1
ATOM 715 O O . TYR A 1 91 ? -5.790 -2.515 16.450 1.00 82.69 91 TYR A O 1
ATOM 723 N N . ARG A 1 92 ? -3.825 -2.112 17.445 1.00 88.50 92 ARG A N 1
ATOM 724 C CA . ARG A 1 92 ? -3.473 -3.537 17.593 1.00 88.50 92 ARG A CA 1
ATOM 725 C C . ARG A 1 92 ? -4.484 -4.311 18.416 1.00 88.50 92 ARG A C 1
ATOM 727 O O . ARG A 1 92 ? -4.822 -5.432 18.055 1.00 88.50 92 ARG A O 1
ATOM 734 N N . ARG A 1 93 ? -4.942 -3.737 19.528 1.00 89.12 93 ARG A N 1
ATOM 735 C CA . ARG A 1 93 ? -5.936 -4.385 20.383 1.00 89.12 93 ARG A CA 1
ATOM 736 C C . ARG A 1 93 ? -7.249 -4.576 19.632 1.00 89.12 93 ARG A C 1
ATOM 738 O O . ARG A 1 93 ? -7.783 -5.679 19.656 1.00 89.12 93 ARG A O 1
ATOM 745 N N . ASP A 1 94 ? -7.718 -3.541 18.945 1.00 87.81 94 ASP A N 1
ATOM 746 C CA . ASP A 1 94 ? -8.978 -3.587 18.201 1.00 87.81 94 ASP A CA 1
ATOM 747 C C . ASP A 1 94 ? -8.878 -4.569 17.017 1.00 87.81 94 ASP A C 1
ATOM 749 O O . ASP A 1 94 ? -9.780 -5.370 16.779 1.00 87.81 94 ASP A O 1
ATOM 753 N N . PHE A 1 95 ? -7.731 -4.600 16.332 1.00 89.06 95 PHE A N 1
ATOM 754 C CA . PHE A 1 95 ? -7.448 -5.553 15.259 1.00 89.06 95 PHE A CA 1
ATOM 755 C C . PHE A 1 95 ? -7.378 -7.005 15.756 1.00 89.06 95 PHE A C 1
ATOM 757 O O . PHE A 1 95 ? -7.943 -7.900 15.134 1.00 89.06 95 PHE A O 1
ATOM 764 N N . LEU A 1 96 ? -6.733 -7.257 16.899 1.00 91.44 96 LEU A N 1
ATOM 765 C CA . LEU A 1 96 ? -6.702 -8.590 17.508 1.00 91.44 96 LEU A CA 1
ATOM 766 C C . LEU A 1 96 ? -8.093 -9.039 17.960 1.00 91.44 96 LEU A C 1
ATOM 768 O O . LEU A 1 96 ? -8.428 -10.205 17.776 1.00 91.44 96 LEU A O 1
ATOM 772 N N . GLN A 1 97 ? -8.910 -8.134 18.504 1.00 91.62 97 GLN A N 1
ATOM 773 C CA . GLN A 1 97 ? -10.307 -8.431 18.833 1.00 91.62 97 GLN A CA 1
ATOM 774 C C . GLN A 1 97 ? -11.109 -8.792 17.582 1.00 91.62 97 GLN A C 1
ATOM 776 O O . GLN A 1 97 ? -11.865 -9.758 17.604 1.00 91.62 97 GLN A O 1
ATOM 781 N N . PHE A 1 98 ? -10.901 -8.071 16.480 1.00 90.19 98 PHE A N 1
ATOM 782 C CA . PHE A 1 98 ? -11.529 -8.381 15.199 1.00 90.19 98 PHE A CA 1
ATOM 783 C C . PHE A 1 98 ? -11.099 -9.751 14.651 1.00 90.19 98 PHE A C 1
ATOM 785 O O . PHE A 1 98 ? -11.947 -10.532 14.227 1.00 90.19 98 PHE A O 1
ATOM 792 N N . ILE A 1 99 ? -9.806 -10.089 14.715 1.00 91.75 99 ILE A N 1
ATOM 793 C CA . ILE A 1 99 ? -9.307 -11.415 14.312 1.00 91.75 99 ILE A CA 1
ATOM 794 C C . ILE A 1 99 ? -9.889 -12.515 15.203 1.00 91.75 99 ILE A C 1
ATOM 796 O O . ILE A 1 99 ? -10.314 -13.551 14.701 1.00 91.75 99 ILE A O 1
ATOM 800 N N . GLN A 1 100 ? -9.913 -12.305 16.521 1.00 92.19 100 GLN A N 1
ATOM 801 C CA . GLN A 1 100 ? -10.487 -13.264 17.466 1.00 92.19 100 GLN A CA 1
ATOM 802 C C . GLN A 1 100 ? -11.978 -13.469 17.215 1.00 92.19 100 GLN A C 1
ATOM 804 O O . GLN A 1 100 ? -12.459 -14.595 17.295 1.00 92.19 100 GLN A O 1
ATOM 809 N N . PHE A 1 101 ? -12.703 -12.397 16.900 1.00 90.88 101 PHE A N 1
ATOM 810 C CA . PHE A 1 101 ? -14.104 -12.464 16.515 1.00 90.88 101 PHE A CA 1
ATOM 811 C C . PHE A 1 101 ? -14.291 -13.330 15.264 1.00 90.88 101 PHE A C 1
ATOM 813 O O . PHE A 1 101 ? -15.037 -14.301 15.323 1.00 90.88 101 PHE A O 1
ATOM 820 N N . TRP A 1 102 ? -13.535 -13.063 14.195 1.00 88.75 102 TRP A N 1
ATOM 821 C CA . TRP A 1 102 ? -13.583 -13.859 12.963 1.00 88.75 102 TRP A CA 1
ATOM 822 C C . TRP A 1 102 ? -13.236 -15.330 13.185 1.00 88.75 102 TRP A C 1
ATOM 824 O O . TRP A 1 102 ? -13.959 -16.212 12.733 1.00 88.75 102 TRP A O 1
ATOM 834 N N . HIS A 1 103 ? -12.173 -15.607 13.941 1.00 88.56 103 HIS A N 1
ATOM 835 C CA . HIS A 1 103 ? -11.805 -16.981 14.268 1.00 88.56 103 HIS A CA 1
ATOM 836 C C . HIS A 1 103 ? -12.913 -17.685 15.077 1.00 88.56 103 HIS A C 1
ATOM 838 O O . HIS A 1 103 ? -13.187 -18.870 14.872 1.00 88.56 103 HIS A O 1
ATOM 844 N N . ASN A 1 104 ? -13.583 -16.975 15.985 1.00 86.06 104 ASN A N 1
ATOM 845 C CA . ASN A 1 104 ? -14.691 -17.530 16.760 1.00 86.06 104 ASN A CA 1
ATOM 846 C C . ASN A 1 104 ? -15.977 -17.705 15.938 1.00 86.06 104 ASN A C 1
ATOM 848 O O . ASN A 1 104 ? -16.792 -18.565 16.272 1.00 86.06 104 ASN A O 1
ATOM 852 N N . GLU A 1 105 ? -16.172 -16.942 14.866 1.00 77.81 105 GLU A N 1
ATOM 853 C CA . GLU A 1 105 ? -17.349 -17.057 14.003 1.00 77.81 105 GLU A CA 1
ATOM 854 C C . GLU A 1 105 ? -17.346 -18.361 13.190 1.00 77.81 105 GLU A C 1
ATOM 856 O O . GLU A 1 105 ? -18.389 -19.008 13.060 1.00 77.81 105 GLU A O 1
ATOM 861 N N . ASP A 1 106 ? -16.168 -18.860 12.804 1.00 70.75 106 ASP A N 1
ATOM 862 C CA . ASP A 1 106 ? -16.020 -20.221 12.267 1.00 70.75 106 ASP A CA 1
ATOM 863 C C . ASP A 1 106 ? -16.460 -21.289 13.283 1.00 70.75 106 ASP A C 1
ATOM 865 O O . ASP A 1 106 ? -17.028 -22.327 12.925 1.00 70.75 106 ASP A O 1
ATOM 869 N N . HIS A 1 107 ? -16.268 -21.036 14.581 1.00 64.19 107 HIS A 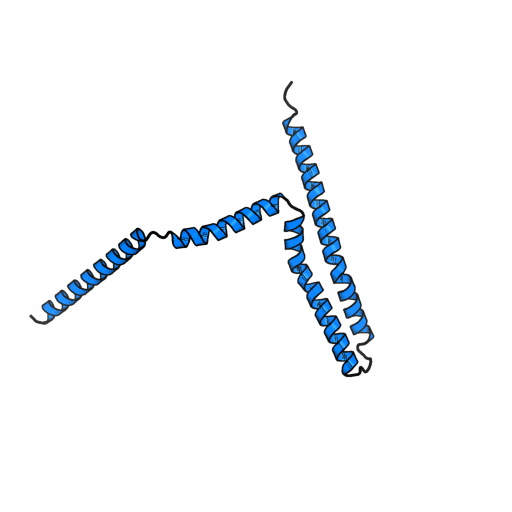N 1
ATOM 870 C CA . HIS A 1 107 ? -16.794 -21.908 15.629 1.00 64.19 107 HIS A CA 1
ATOM 871 C C . HIS A 1 107 ? -18.303 -21.741 15.841 1.00 64.19 107 HIS A C 1
ATOM 873 O O . HIS A 1 107 ? -18.954 -22.713 16.219 1.00 64.19 107 HIS A O 1
ATOM 879 N N . TRP A 1 108 ? -18.873 -20.556 15.608 1.00 60.00 108 TRP A N 1
ATOM 880 C CA . TRP A 1 108 ? -20.314 -20.315 15.731 1.00 60.00 108 TRP A CA 1
ATOM 881 C C . TRP A 1 108 ? -21.108 -20.958 14.587 1.00 60.00 108 TRP A C 1
ATOM 883 O O . TRP A 1 108 ? -22.098 -21.645 14.842 1.00 60.00 108 TRP A O 1
ATOM 893 N N . ASN A 1 109 ? -20.624 -20.853 13.348 1.00 62.91 109 ASN A N 1
ATOM 894 C CA . ASN A 1 109 ? -21.241 -21.514 12.193 1.00 62.91 109 ASN A CA 1
ATOM 895 C C . ASN A 1 109 ? -21.190 -23.048 12.299 1.00 62.91 109 ASN A C 1
ATOM 897 O O . ASN A 1 109 ? -22.124 -23.732 11.887 1.00 62.91 109 ASN A O 1
ATOM 901 N N . ASN A 1 110 ? -20.164 -23.597 12.954 1.00 60.62 110 ASN A N 1
ATOM 902 C CA . ASN A 1 110 ? -20.094 -25.026 13.282 1.00 60.62 110 ASN A CA 1
ATOM 903 C C . ASN A 1 110 ? -20.951 -25.436 14.498 1.00 60.62 110 ASN A C 1
ATOM 905 O O . ASN A 1 110 ? -21.077 -26.624 14.793 1.00 60.62 110 ASN A O 1
ATOM 909 N N . ARG A 1 111 ? -21.554 -24.473 15.208 1.00 55.88 111 ARG A N 1
ATOM 910 C CA . ARG A 1 111 ? -22.449 -24.686 16.358 1.00 55.88 111 ARG A CA 1
ATOM 911 C C . ARG A 1 111 ? -23.919 -24.432 16.043 1.00 55.88 111 ARG A C 1
ATOM 913 O O . ARG A 1 111 ? -24.714 -24.429 16.983 1.00 55.88 111 ARG A O 1
ATOM 920 N N . VAL A 1 112 ? -24.318 -24.287 14.773 1.00 57.88 112 VAL A N 1
ATOM 921 C CA . VAL A 1 112 ? -25.723 -24.514 14.395 1.00 57.88 112 VAL A CA 1
ATOM 922 C C . VAL A 1 112 ? -26.040 -25.946 14.817 1.00 57.88 112 VAL A C 1
ATOM 924 O O . VAL A 1 112 ? -25.635 -26.909 14.170 1.00 57.88 112 VAL A O 1
ATOM 927 N N . THR A 1 113 ? -26.617 -26.075 16.012 1.00 60.19 113 THR A N 1
ATOM 928 C CA . THR A 1 113 ? -26.643 -27.341 16.740 1.00 60.19 113 THR A CA 1
ATOM 929 C C . THR A 1 113 ? -27.314 -28.419 15.889 1.00 60.19 113 THR A C 1
ATOM 931 O O . THR A 1 113 ? -28.285 -28.105 15.195 1.00 60.19 113 THR A O 1
ATOM 934 N N . PRO A 1 114 ? -26.865 -29.688 15.962 1.00 65.94 114 PRO A N 1
ATOM 935 C CA . PRO A 1 114 ? -27.539 -30.808 15.302 1.00 65.94 114 PRO A CA 1
ATOM 936 C C . PRO A 1 114 ? -29.053 -30.779 15.540 1.00 65.94 114 PRO A C 1
ATOM 938 O O . PRO A 1 114 ? -29.822 -30.975 14.611 1.00 65.94 114 PRO A O 1
ATOM 941 N N . ALA A 1 115 ? -29.472 -30.366 16.740 1.00 70.19 115 ALA A N 1
ATOM 942 C CA . ALA A 1 115 ? -30.869 -30.175 17.113 1.00 70.19 115 ALA A CA 1
ATOM 943 C C . ALA A 1 115 ? -31.629 -29.154 16.244 1.00 70.19 115 ALA A C 1
ATOM 945 O O . ALA A 1 115 ? -32.787 -29.378 15.905 1.00 70.19 115 ALA A O 1
ATOM 946 N N . THR A 1 116 ? -31.015 -28.029 15.859 1.00 76.00 116 THR A N 1
ATOM 947 C CA . THR A 1 116 ? -31.668 -27.052 14.965 1.00 76.00 116 THR A CA 1
ATOM 948 C C . THR A 1 116 ? -31.764 -27.590 13.539 1.00 76.00 116 THR A C 1
ATOM 950 O O . THR A 1 116 ? -32.743 -27.325 12.843 1.00 76.00 116 THR A O 1
ATOM 953 N N . ARG A 1 117 ? -30.770 -28.379 13.116 1.00 73.44 117 ARG A N 1
ATOM 954 C CA . ARG A 1 117 ? -30.752 -29.033 11.804 1.00 73.44 117 ARG A CA 1
ATOM 955 C C . ARG A 1 117 ? -31.822 -30.123 11.719 1.00 73.44 117 ARG A C 1
ATOM 957 O O . ARG A 1 117 ? -32.641 -30.078 10.811 1.00 73.44 117 ARG A O 1
ATOM 964 N N . GLU A 1 118 ? -31.909 -30.982 12.731 1.00 80.88 118 GLU A N 1
ATOM 965 C CA . GLU A 1 118 ? -32.950 -32.008 12.863 1.00 80.88 118 GLU A CA 1
ATOM 966 C C . GLU A 1 118 ? -34.353 -31.399 12.943 1.00 80.88 118 GLU A C 1
ATOM 968 O O . GLU A 1 118 ? -35.277 -31.896 12.306 1.00 80.88 118 GLU A O 1
ATOM 973 N N . GLN A 1 119 ? -34.543 -30.292 13.672 1.00 85.44 119 GLN A N 1
ATOM 974 C CA . GLN A 1 119 ? -35.844 -29.617 13.716 1.00 85.44 119 GLN A CA 1
ATOM 975 C C . GLN A 1 119 ? -36.246 -29.021 12.364 1.00 85.44 119 GLN A C 1
ATOM 977 O O . GLN A 1 119 ? -37.427 -29.063 12.010 1.00 85.44 119 GLN A O 1
ATOM 982 N N . ASN A 1 120 ? -35.296 -28.472 11.608 1.00 84.81 120 ASN A N 1
ATOM 983 C CA . ASN A 1 120 ? -35.566 -27.957 10.269 1.00 84.81 120 ASN A CA 1
ATOM 984 C C . ASN A 1 120 ? -35.854 -29.099 9.286 1.00 84.81 120 ASN A C 1
ATOM 986 O O . ASN A 1 120 ? -36.829 -29.018 8.542 1.00 84.81 120 ASN A O 1
ATOM 990 N N . GLU A 1 121 ? -35.105 -30.199 9.357 1.00 91.31 121 GLU A N 1
ATOM 991 C CA . GLU A 1 121 ? -35.354 -31.404 8.560 1.00 91.31 121 GLU A CA 1
ATOM 992 C C . GLU A 1 121 ? -36.717 -32.027 8.891 1.00 91.31 121 GLU A C 1
ATOM 994 O O . GLU A 1 121 ? -37.486 -32.350 7.987 1.00 91.31 121 GLU A O 1
ATOM 999 N N . LEU A 1 122 ? -37.094 -32.118 10.170 1.00 93.06 122 LEU A N 1
ATOM 1000 C CA . LEU A 1 122 ? -38.414 -32.598 10.595 1.00 93.06 122 LEU A CA 1
ATOM 1001 C C . LEU A 1 122 ? -39.544 -31.696 10.093 1.00 93.06 122 LEU A C 1
ATOM 1003 O O . LEU A 1 122 ? -40.577 -32.201 9.643 1.00 93.06 122 LEU A O 1
ATOM 1007 N N . LYS A 1 123 ? -39.362 -30.370 10.136 1.00 93.62 123 LYS A N 1
ATOM 1008 C CA . LYS A 1 123 ? -40.337 -29.412 9.593 1.00 93.62 123 LYS A CA 1
ATOM 1009 C C . LYS A 1 123 ? -40.478 -29.553 8.079 1.00 93.62 123 LYS A C 1
ATOM 1011 O O . LYS A 1 123 ? -41.605 -29.620 7.592 1.00 93.62 123 LYS A O 1
ATOM 1016 N N . GLU A 1 124 ? -39.373 -29.664 7.345 1.00 94.25 124 GLU A N 1
ATOM 1017 C CA . GLU A 1 124 ? -39.401 -29.876 5.894 1.00 94.25 124 GLU A CA 1
ATOM 1018 C C . GLU A 1 124 ? -40.041 -31.217 5.521 1.00 94.25 124 GLU A C 1
ATOM 1020 O O . GLU A 1 124 ? -40.882 -31.280 4.621 1.00 94.25 124 GLU A O 1
ATOM 1025 N N . THR A 1 125 ? -39.706 -32.286 6.244 1.00 94.81 125 THR A N 1
ATOM 1026 C CA . THR A 1 125 ? -40.268 -33.623 6.008 1.00 94.81 125 THR A CA 1
ATOM 1027 C C . THR A 1 125 ? -41.770 -33.641 6.297 1.00 94.81 125 THR A C 1
ATOM 1029 O O . THR A 1 125 ? -42.552 -34.187 5.515 1.00 94.81 125 THR A O 1
ATOM 1032 N N . SER A 1 126 ? -42.200 -32.964 7.367 1.00 94.56 126 SER A N 1
ATOM 1033 C CA . SER A 1 126 ? -43.619 -32.813 7.711 1.00 94.56 126 SER A CA 1
ATOM 1034 C C . SER A 1 126 ? -44.383 -32.012 6.654 1.00 94.56 126 SER A C 1
ATOM 1036 O O . SER A 1 126 ? -45.478 -32.413 6.254 1.00 94.56 126 SER A O 1
ATOM 1038 N N . ALA A 1 127 ? -43.801 -30.921 6.148 1.00 96.25 127 ALA A N 1
ATOM 1039 C CA . ALA A 1 127 ? -44.397 -30.118 5.082 1.00 96.25 127 ALA A CA 1
ATOM 1040 C C . ALA A 1 127 ? -44.543 -30.918 3.774 1.00 96.25 127 ALA A C 1
ATOM 1042 O O . ALA A 1 127 ? -45.602 -30.893 3.142 1.00 96.25 127 ALA A O 1
ATOM 1043 N N . ARG A 1 128 ? -43.524 -31.705 3.397 1.00 95.94 128 ARG A N 1
ATOM 1044 C 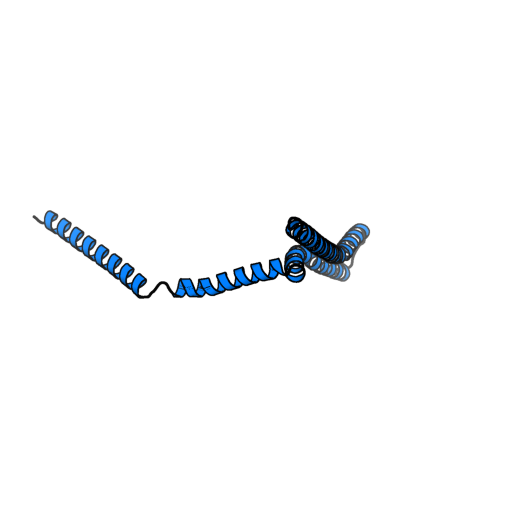CA . ARG A 1 128 ? -43.579 -32.592 2.220 1.00 95.94 128 ARG A CA 1
ATOM 1045 C C . ARG A 1 128 ? -44.670 -33.657 2.351 1.00 95.94 128 ARG A C 1
ATOM 1047 O O . ARG A 1 128 ? -45.422 -33.875 1.403 1.00 95.94 128 ARG A O 1
ATOM 1054 N N . ALA A 1 129 ? -44.808 -34.268 3.528 1.00 95.44 129 ALA A N 1
ATOM 1055 C CA . ALA A 1 129 ? -45.856 -35.255 3.784 1.00 95.44 129 ALA A CA 1
ATOM 1056 C C . ALA A 1 129 ? -47.272 -34.651 3.686 1.00 95.44 129 ALA A C 1
ATOM 1058 O O . ALA A 1 129 ? -48.188 -35.296 3.169 1.00 95.44 129 ALA A O 1
ATOM 1059 N N . GLN A 1 130 ? -47.465 -33.408 4.143 1.00 94.94 130 GLN A N 1
ATOM 1060 C CA . GLN A 1 130 ? -48.747 -32.703 4.017 1.00 94.94 130 GLN A CA 1
ATOM 1061 C C . GLN A 1 130 ? -49.096 -32.386 2.556 1.00 94.94 130 GLN A C 1
ATOM 1063 O O . GLN A 1 130 ? -50.231 -32.623 2.140 1.00 94.94 130 GLN A O 1
ATOM 1068 N N . LEU A 1 131 ? -48.125 -31.929 1.757 1.00 94.88 131 LEU A N 1
ATOM 1069 C CA . LEU A 1 131 ? -48.325 -31.684 0.324 1.00 94.88 131 LEU A CA 1
ATOM 1070 C C . LEU A 1 131 ? -48.679 -32.969 -0.432 1.00 94.88 131 LEU A C 1
ATOM 1072 O O . LEU A 1 131 ? -49.589 -32.968 -1.259 1.00 94.88 131 LEU A O 1
ATOM 1076 N N . GLN A 1 132 ? -48.020 -34.084 -0.109 1.00 95.31 132 GLN A N 1
ATOM 1077 C CA . GLN A 1 132 ? -48.322 -35.369 -0.735 1.00 95.31 132 GLN A CA 1
ATOM 1078 C C . GLN A 1 132 ? -49.753 -35.829 -0.413 1.00 95.31 132 GLN A C 1
ATOM 1080 O O . GLN A 1 132 ? -50.479 -36.231 -1.321 1.00 95.31 132 GLN A O 1
ATOM 1085 N N . LYS A 1 133 ? -50.199 -35.700 0.847 1.00 92.56 133 LYS A N 1
ATOM 1086 C CA . LYS A 1 133 ? -51.592 -35.990 1.238 1.00 92.56 133 LYS A CA 1
ATOM 1087 C C . LYS A 1 133 ? -52.602 -35.103 0.506 1.00 92.56 133 LYS A C 1
ATOM 1089 O O . LYS A 1 133 ? -53.628 -35.611 0.060 1.00 92.56 133 LYS A O 1
ATOM 1094 N N . SER A 1 134 ? -52.306 -33.810 0.361 1.00 93.06 134 SER A N 1
ATOM 1095 C CA . SER A 1 134 ? -53.143 -32.872 -0.398 1.00 93.06 134 SER A CA 1
ATOM 1096 C C . SER A 1 134 ? -53.299 -33.314 -1.858 1.00 93.06 134 SER A C 1
ATOM 1098 O O . SER A 1 134 ? -54.417 -33.445 -2.350 1.00 93.06 134 SER A O 1
ATOM 1100 N N . ASN A 1 135 ? -52.190 -33.662 -2.519 1.00 89.94 135 ASN A N 1
ATOM 1101 C CA . ASN A 1 135 ? -52.198 -34.119 -3.912 1.00 89.94 135 ASN A CA 1
ATOM 1102 C C . ASN A 1 135 ? -52.990 -35.422 -4.110 1.00 89.94 135 ASN A C 1
ATOM 1104 O O . ASN A 1 135 ? -53.720 -35.553 -5.089 1.00 89.94 135 ASN A O 1
ATOM 1108 N N . TYR A 1 136 ? -52.896 -36.377 -3.179 1.00 89.75 136 TYR A N 1
ATOM 1109 C CA . TYR A 1 136 ? -53.706 -37.600 -3.243 1.00 89.75 136 TYR A CA 1
ATOM 1110 C C . TYR A 1 136 ? -55.205 -37.323 -3.104 1.00 89.75 136 TYR A C 1
ATOM 1112 O O . TYR A 1 136 ? -56.000 -37.937 -3.812 1.00 89.75 136 TYR A O 1
ATOM 1120 N N . LYS A 1 137 ? -55.593 -36.392 -2.222 1.00 88.00 137 LYS A N 1
ATOM 1121 C CA . LYS A 1 137 ? -57.000 -36.019 -2.039 1.00 88.00 137 LYS A CA 1
ATOM 1122 C C . LYS A 1 137 ? -57.588 -35.404 -3.314 1.00 88.00 137 LYS A C 1
ATOM 1124 O O . LYS A 1 137 ? -58.662 -35.819 -3.734 1.00 88.00 137 LYS A O 1
ATOM 1129 N N . ILE A 1 138 ? -56.843 -34.504 -3.959 1.00 86.88 138 ILE A N 1
ATOM 1130 C CA . ILE A 1 138 ? -57.234 -33.888 -5.238 1.00 86.88 138 ILE A CA 1
ATOM 1131 C C . ILE A 1 138 ? -57.423 -34.956 -6.330 1.00 86.88 138 ILE A C 1
ATOM 1133 O O . ILE A 1 138 ? -58.382 -34.899 -7.091 1.00 86.88 138 ILE A O 1
ATOM 1137 N N . ASN A 1 139 ? -56.547 -35.964 -6.397 1.00 84.44 139 ASN A N 1
ATOM 1138 C CA . ASN A 1 139 ? -56.680 -37.037 -7.388 1.00 84.44 139 ASN A CA 1
ATOM 1139 C C . ASN A 1 139 ? -57.901 -37.941 -7.155 1.00 84.44 139 ASN A C 1
ATOM 1141 O O . ASN A 1 139 ? -58.499 -38.392 -8.124 1.00 84.44 139 ASN A O 1
ATOM 1145 N N . LEU A 1 140 ? -58.282 -38.205 -5.901 1.00 82.62 140 LEU A N 1
ATOM 1146 C CA . LEU A 1 140 ? -59.468 -39.010 -5.579 1.00 82.62 140 LEU A CA 1
ATOM 1147 C C . LEU A 1 140 ? -60.775 -38.294 -5.942 1.00 82.62 140 LEU A C 1
ATOM 1149 O O . LEU A 1 140 ? -61.689 -38.938 -6.445 1.00 82.62 140 LEU A O 1
ATOM 1153 N N . GLU A 1 141 ? -60.846 -36.978 -5.729 1.00 85.62 141 GLU A N 1
ATOM 1154 C CA . GLU A 1 141 ? -62.013 -36.163 -6.105 1.00 85.62 141 GLU A CA 1
ATOM 1155 C C . GLU A 1 141 ? -62.230 -36.106 -7.629 1.00 85.62 141 GLU A C 1
ATOM 1157 O O . GLU A 1 141 ? -63.350 -35.889 -8.065 1.00 85.62 141 GLU A O 1
ATOM 1162 N N . ASN A 1 142 ? -61.197 -36.363 -8.440 1.00 81.69 142 ASN A N 1
ATOM 1163 C CA . ASN A 1 142 ? -61.306 -36.397 -9.904 1.00 81.69 142 ASN A CA 1
ATOM 1164 C C . ASN A 1 142 ? -61.721 -37.769 -10.482 1.00 81.69 142 ASN A C 1
ATOM 1166 O O . ASN A 1 142 ? -61.920 -37.872 -11.691 1.00 81.69 142 ASN A O 1
ATOM 1170 N N . ILE A 1 143 ? -61.783 -38.832 -9.668 1.00 82.12 143 ILE A N 1
ATOM 1171 C CA . ILE A 1 143 ? -62.103 -40.205 -10.123 1.00 82.12 143 ILE A CA 1
ATOM 1172 C C . ILE A 1 143 ? -63.583 -40.566 -9.876 1.00 82.12 143 ILE A C 1
ATOM 1174 O O . ILE A 1 143 ? -64.075 -41.531 -10.463 1.00 82.12 143 ILE A O 1
ATOM 1178 N N . ILE A 1 144 ? -64.290 -39.806 -9.032 1.00 68.56 144 ILE A N 1
ATOM 1179 C CA . ILE A 1 144 ? -65.718 -39.984 -8.704 1.00 68.56 144 ILE A CA 1
ATOM 1180 C C . ILE A 1 144 ? -66.553 -39.014 -9.537 1.00 68.56 144 ILE A C 1
ATOM 1182 O O . ILE A 1 144 ? -67.588 -39.462 -10.079 1.00 68.56 144 ILE A O 1
#

Foldseek 3Di:
DPPPPVVVVVVVVVVVVVVLVVVLVVVLVVLQVVLVVLQVVLVVVCVVCVPPDDDPVRVVVSVVSNVVSVVSNVVSVVVNVVSCCVRDPVSVVVVVVVVVVVVCVVVVVVPCPVVVVVVVVVVVVVVVVVVVVVVVVVVVVVVD

pLDDT: mean 87.49, std 10.89, range [52.88, 98.25]